Protein AF-V4RJI4-F1 (afdb_monomer_lite)

Structure (mmCIF, N/CA/C/O backbone):
data_AF-V4RJI4-F1
#
_entry.id   AF-V4RJI4-F1
#
loop_
_atom_site.group_PDB
_atom_site.id
_atom_site.type_symbol
_atom_site.label_atom_id
_atom_site.label_alt_id
_atom_site.label_comp_id
_atom_site.label_asym_id
_atom_site.label_entity_id
_atom_site.label_seq_id
_atom_site.pdbx_PDB_ins_code
_atom_site.Cartn_x
_atom_site.Cartn_y
_atom_site.Cartn_z
_atom_site.occupancy
_atom_site.B_iso_or_equiv
_atom_site.auth_seq_id
_atom_site.auth_comp_id
_atom_site.auth_asym_id
_atom_site.auth_atom_id
_atom_site.pdbx_PDB_model_num
ATOM 1 N N . MET A 1 1 ? 2.600 -11.758 2.873 1.00 61.25 1 MET A N 1
ATOM 2 C CA . MET A 1 1 ? 3.518 -11.552 1.726 1.00 61.25 1 MET A CA 1
ATOM 3 C C . MET A 1 1 ? 3.426 -12.692 0.720 1.00 61.25 1 MET A C 1
ATOM 5 O O . MET A 1 1 ? 2.931 -12.436 -0.364 1.00 61.25 1 MET A O 1
ATOM 9 N N . LYS A 1 2 ? 3.777 -13.936 1.091 1.00 69.25 2 LYS A N 1
ATOM 10 C CA . LYS A 1 2 ? 3.717 -15.117 0.200 1.00 69.25 2 LYS A CA 1
ATOM 11 C C . LYS A 1 2 ? 2.399 -15.284 -0.571 1.00 69.25 2 LYS A C 1
ATOM 13 O O . LYS A 1 2 ? 2.424 -15.536 -1.763 1.00 69.25 2 LYS A O 1
ATOM 18 N N . GLN A 1 3 ? 1.257 -15.087 0.093 1.00 72.94 3 GLN A N 1
ATOM 19 C CA . GLN A 1 3 ? -0.053 -15.218 -0.554 1.00 72.94 3 GLN A CA 1
ATOM 20 C C . GLN A 1 3 ? -0.289 -14.165 -1.650 1.00 72.94 3 GLN A C 1
ATOM 22 O O . GLN A 1 3 ? -0.733 -14.510 -2.733 1.00 72.94 3 GLN A O 1
ATOM 27 N N . VAL A 1 4 ? 0.058 -12.897 -1.405 1.00 67.06 4 VAL A N 1
ATOM 28 C CA . VAL A 1 4 ? -0.133 -11.822 -2.397 1.00 67.06 4 VAL A CA 1
ATOM 29 C C . VAL A 1 4 ? 0.795 -12.008 -3.597 1.00 67.06 4 VAL A C 1
ATOM 31 O O . VAL A 1 4 ? 0.358 -11.834 -4.725 1.00 67.06 4 VAL A O 1
ATOM 34 N N . ALA A 1 5 ? 2.042 -12.430 -3.370 1.00 67.12 5 ALA A N 1
ATOM 35 C CA . ALA A 1 5 ? 2.969 -12.757 -4.456 1.00 67.12 5 ALA A CA 1
ATOM 36 C C . ALA A 1 5 ? 2.511 -13.978 -5.284 1.00 67.12 5 ALA A C 1
ATOM 38 O O . ALA A 1 5 ? 2.781 -14.046 -6.478 1.00 67.12 5 ALA A O 1
ATOM 39 N N . ALA A 1 6 ? 1.794 -14.928 -4.672 1.00 74.81 6 ALA A N 1
ATOM 40 C CA . ALA A 1 6 ? 1.197 -16.060 -5.381 1.00 74.81 6 ALA A CA 1
ATOM 41 C C . ALA A 1 6 ? -0.063 -15.668 -6.179 1.00 74.81 6 ALA A C 1
ATOM 43 O O . ALA A 1 6 ? -0.272 -16.172 -7.278 1.00 74.81 6 ALA A O 1
ATOM 44 N N . GLU A 1 7 ? -0.894 -14.767 -5.645 1.00 78.75 7 GLU A N 1
ATOM 45 C CA . GLU A 1 7 ? -2.114 -14.273 -6.308 1.00 78.75 7 GLU A CA 1
ATOM 46 C C . GLU A 1 7 ? -1.813 -13.263 -7.432 1.00 78.75 7 GLU A C 1
ATOM 48 O O . GLU A 1 7 ? -2.581 -13.147 -8.386 1.00 78.75 7 GLU A O 1
ATOM 53 N N . ALA A 1 8 ? -0.695 -12.542 -7.339 1.00 76.38 8 ALA A N 1
ATOM 54 C CA . ALA A 1 8 ? -0.265 -11.536 -8.300 1.00 76.38 8 ALA A CA 1
ATOM 55 C C . ALA A 1 8 ? 1.194 -11.797 -8.717 1.00 76.38 8 ALA A C 1
ATOM 57 O O . ALA A 1 8 ? 2.105 -11.166 -8.178 1.00 76.38 8 ALA A O 1
ATOM 58 N N . PRO A 1 9 ? 1.444 -12.685 -9.700 1.00 73.25 9 PRO A N 1
ATOM 59 C CA . PRO A 1 9 ? 2.803 -13.079 -10.091 1.00 73.25 9 PRO A CA 1
ATOM 60 C C . PRO A 1 9 ? 3.650 -11.924 -10.650 1.00 73.25 9 PRO A C 1
ATOM 62 O O . PRO A 1 9 ? 4.869 -12.030 -10.739 1.00 73.25 9 PRO A O 1
ATOM 65 N N . PHE A 1 10 ? 3.021 -10.800 -11.002 1.00 78.94 10 PHE A N 1
ATOM 66 C CA . PHE A 1 10 ? 3.697 -9.571 -11.417 1.00 78.94 10 PHE A CA 1
ATOM 67 C C . PHE A 1 10 ? 4.246 -8.739 -10.239 1.00 78.94 10 PHE A C 1
ATOM 69 O O . PHE A 1 10 ? 4.975 -7.775 -10.468 1.00 78.94 10 PHE A O 1
ATOM 76 N N . ILE A 1 11 ? 3.930 -9.092 -8.987 1.00 85.06 11 ILE A N 1
ATOM 77 C CA . ILE A 1 11 ? 4.450 -8.437 -7.779 1.00 85.06 11 ILE A CA 1
ATOM 78 C C . ILE A 1 11 ? 5.402 -9.398 -7.069 1.00 85.06 11 ILE A C 1
ATOM 80 O O . ILE A 1 11 ? 4.989 -10.373 -6.443 1.00 85.06 11 ILE A O 1
ATOM 84 N N . THR A 1 12 ? 6.700 -9.098 -7.119 1.00 87.56 12 THR A N 1
ATOM 85 C CA . THR A 1 12 ? 7.703 -9.905 -6.412 1.00 87.56 12 THR A CA 1
ATOM 86 C C . THR A 1 12 ? 7.658 -9.665 -4.899 1.00 87.56 12 THR A C 1
ATOM 88 O O . THR A 1 12 ? 7.262 -8.593 -4.429 1.00 87.56 12 THR A O 1
ATOM 91 N N . GLU A 1 13 ? 8.139 -10.627 -4.104 1.00 87.56 13 GLU A N 1
ATOM 92 C CA . GLU A 1 13 ? 8.272 -10.440 -2.650 1.00 87.56 13 GLU A CA 1
ATOM 93 C C . GLU A 1 13 ? 9.198 -9.270 -2.287 1.00 87.56 13 GLU A C 1
ATOM 95 O O . GLU A 1 13 ? 8.960 -8.582 -1.292 1.00 87.56 13 GLU A O 1
ATOM 100 N N . ALA A 1 14 ? 10.241 -9.027 -3.090 1.00 90.44 14 ALA A N 1
ATOM 101 C CA . ALA A 1 14 ? 11.165 -7.915 -2.892 1.00 90.44 14 ALA A CA 1
ATOM 102 C C . ALA A 1 14 ? 10.453 -6.568 -3.071 1.00 90.44 14 ALA A C 1
ATOM 104 O O . ALA A 1 14 ? 10.564 -5.693 -2.211 1.00 90.44 14 ALA A O 1
ATOM 105 N N . THR A 1 15 ? 9.655 -6.440 -4.134 1.00 90.81 15 THR A N 1
ATOM 106 C CA . THR A 1 15 ? 8.813 -5.266 -4.391 1.00 90.81 15 THR A CA 1
ATOM 107 C C . THR A 1 15 ? 7.832 -5.037 -3.245 1.00 90.81 15 THR A C 1
ATOM 109 O O . THR A 1 15 ? 7.765 -3.937 -2.699 1.00 90.81 15 THR A O 1
ATOM 112 N N . LEU A 1 16 ? 7.125 -6.088 -2.816 1.00 90.06 16 LEU A N 1
ATOM 113 C CA . LEU A 1 16 ? 6.140 -5.985 -1.741 1.00 90.06 16 LEU A CA 1
ATOM 114 C C . LEU A 1 16 ? 6.786 -5.571 -0.410 1.00 90.06 16 LEU A C 1
ATOM 116 O O . LEU A 1 16 ? 6.248 -4.732 0.311 1.00 90.06 16 LEU A O 1
ATOM 120 N N . ARG A 1 17 ? 7.969 -6.115 -0.096 1.00 91.75 17 ARG A N 1
ATOM 121 C CA . ARG A 1 17 ? 8.744 -5.726 1.088 1.00 91.75 17 ARG A CA 1
ATOM 122 C C . ARG A 1 17 ? 9.175 -4.266 1.022 1.00 91.75 17 ARG A C 1
ATOM 124 O O . ARG A 1 17 ? 9.056 -3.569 2.027 1.00 91.75 17 ARG A O 1
ATOM 131 N N . TRP A 1 18 ? 9.651 -3.811 -0.136 1.00 94.44 18 TRP A N 1
ATOM 132 C CA . TRP A 1 18 ? 10.052 -2.421 -0.332 1.00 94.44 18 TRP A CA 1
ATOM 133 C C . TRP A 1 18 ? 8.864 -1.470 -0.152 1.00 94.44 18 TRP A C 1
ATOM 135 O O . TRP A 1 18 ? 8.991 -0.485 0.576 1.00 94.44 18 TRP A O 1
ATOM 145 N N . TRP A 1 19 ? 7.700 -1.786 -0.730 1.00 94.50 19 TRP A N 1
ATOM 146 C CA . TRP A 1 19 ? 6.497 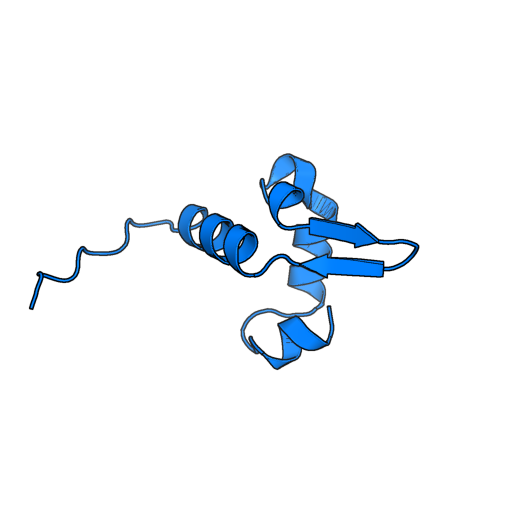-0.966 -0.568 1.00 94.50 19 TRP A CA 1
ATOM 147 C C . TRP A 1 19 ? 6.034 -0.890 0.884 1.00 94.50 19 TRP A C 1
ATOM 149 O O . TRP A 1 19 ? 5.705 0.196 1.353 1.00 94.50 19 TRP A O 1
ATOM 159 N N . ILE A 1 20 ? 6.045 -2.016 1.602 1.00 93.06 20 ILE A N 1
ATOM 160 C CA . ILE A 1 20 ? 5.660 -2.069 3.019 1.00 93.06 20 ILE A CA 1
ATOM 161 C C . ILE A 1 20 ? 6.640 -1.276 3.887 1.00 93.06 20 ILE A C 1
ATOM 163 O O . ILE A 1 20 ? 6.215 -0.571 4.798 1.00 93.06 20 ILE A O 1
ATOM 167 N N . PHE A 1 21 ? 7.941 -1.360 3.605 1.00 94.75 21 PHE A N 1
ATOM 168 C CA . PHE A 1 21 ? 8.947 -0.584 4.330 1.00 94.75 21 PHE A CA 1
ATOM 169 C C . PHE A 1 21 ? 8.771 0.929 4.119 1.00 94.75 21 PHE A C 1
ATOM 171 O O . PHE A 1 21 ? 8.905 1.696 5.066 1.00 94.75 21 PHE A O 1
ATOM 178 N N . HIS A 1 22 ? 8.396 1.353 2.910 1.00 96.12 22 HIS A N 1
ATOM 179 C CA . HIS A 1 22 ? 8.159 2.760 2.563 1.00 96.12 22 HIS A CA 1
ATOM 180 C C . HIS A 1 22 ? 6.682 3.178 2.678 1.00 96.12 22 HIS A C 1
ATOM 182 O O . HIS A 1 22 ? 6.271 4.162 2.067 1.00 96.12 22 HIS A O 1
ATOM 188 N N . ALA A 1 23 ? 5.866 2.450 3.448 1.00 95.81 23 ALA A N 1
ATOM 189 C CA . ALA A 1 23 ? 4.413 2.635 3.464 1.00 95.81 23 ALA A CA 1
ATOM 190 C C . ALA A 1 23 ? 3.951 4.031 3.917 1.00 95.81 23 ALA A C 1
ATOM 192 O O . ALA A 1 23 ? 2.898 4.503 3.486 1.00 95.81 23 ALA A O 1
ATOM 193 N N . GLU A 1 24 ? 4.736 4.691 4.774 1.00 94.50 24 GLU A N 1
ATOM 194 C CA . GLU A 1 24 ? 4.490 6.069 5.219 1.00 94.50 24 GLU A CA 1
ATOM 195 C C . GLU A 1 24 ? 4.632 7.080 4.073 1.00 94.50 24 GLU A C 1
ATOM 197 O O . GLU A 1 24 ? 3.880 8.046 4.009 1.00 94.50 24 GLU A O 1
ATOM 202 N N . THR A 1 25 ? 5.589 6.867 3.164 1.00 95.88 25 THR A N 1
ATOM 203 C CA . THR A 1 25 ? 5.949 7.845 2.125 1.00 95.88 25 THR A CA 1
ATOM 204 C C . THR A 1 25 ? 5.287 7.564 0.783 1.00 95.88 25 THR A C 1
ATOM 206 O O . THR A 1 25 ? 5.018 8.497 0.034 1.00 95.88 25 THR A O 1
ATOM 209 N N . ASN A 1 26 ? 4.991 6.301 0.473 1.00 94.50 26 ASN A N 1
ATOM 210 C CA . ASN A 1 26 ? 4.307 5.922 -0.767 1.00 94.50 26 ASN A CA 1
ATOM 211 C C . ASN A 1 26 ? 2.772 5.857 -0.630 1.00 94.50 26 ASN A C 1
ATOM 213 O O . ASN A 1 26 ? 2.092 5.537 -1.603 1.00 94.50 26 ASN A O 1
ATOM 217 N N . GLY A 1 27 ? 2.225 6.130 0.560 1.00 95.25 27 GLY A N 1
ATOM 218 C CA . GLY A 1 27 ? 0.783 6.146 0.816 1.00 95.25 27 GLY A CA 1
ATOM 219 C C . GLY A 1 27 ? 0.136 4.769 0.999 1.00 95.25 27 GLY A C 1
ATOM 220 O O . GLY A 1 27 ? -1.087 4.689 1.057 1.00 95.25 27 GLY A O 1
ATOM 221 N N . LEU A 1 28 ? 0.917 3.688 1.108 1.00 96.31 28 LEU A N 1
ATOM 222 C CA . LEU A 1 28 ? 0.402 2.324 1.279 1.00 96.31 28 LEU A CA 1
ATOM 223 C C . LEU A 1 28 ? -0.104 2.040 2.704 1.00 96.31 28 LEU A C 1
ATOM 225 O O . LEU A 1 28 ? -0.842 1.078 2.911 1.00 96.31 28 LEU A O 1
ATOM 229 N N . LYS A 1 29 ? 0.269 2.856 3.698 1.00 96.44 29 LYS A N 1
ATOM 230 C CA . LYS A 1 29 ? -0.057 2.630 5.120 1.00 96.44 29 LYS A CA 1
ATOM 231 C C . LYS A 1 29 ? -1.525 2.254 5.407 1.00 96.44 29 LYS A C 1
ATOM 233 O O . LYS A 1 29 ? -1.706 1.319 6.186 1.00 96.44 29 LYS A O 1
ATOM 238 N N . PRO A 1 30 ? -2.557 2.877 4.797 1.00 96.25 30 PRO A N 1
ATOM 239 C CA . PRO A 1 30 ? -3.958 2.515 5.046 1.00 96.25 30 PRO A CA 1
ATOM 240 C C . PRO A 1 30 ? -4.313 1.075 4.654 1.00 96.25 30 PRO A C 1
ATOM 242 O O . PRO A 1 30 ? -5.226 0.493 5.226 1.00 96.25 30 PRO A O 1
ATOM 245 N N . ALA A 1 31 ? -3.574 0.482 3.713 1.00 96.69 31 ALA A N 1
ATOM 246 C CA . ALA A 1 31 ? -3.779 -0.896 3.287 1.00 96.69 31 ALA A CA 1
ATOM 247 C C . ALA A 1 31 ? -3.068 -1.924 4.179 1.00 96.69 31 ALA A C 1
ATOM 249 O O . ALA A 1 31 ? -3.202 -3.124 3.943 1.00 96.69 31 ALA A O 1
ATOM 250 N N . LEU A 1 32 ? -2.283 -1.498 5.174 1.00 95.56 32 LEU A N 1
ATOM 251 C CA . LEU A 1 32 ? -1.518 -2.398 6.033 1.00 95.56 32 LEU A CA 1
ATOM 252 C C . LEU A 1 32 ? -2.198 -2.584 7.386 1.00 95.56 32 LEU A C 1
ATOM 254 O O . LEU A 1 32 ? -2.398 -1.633 8.138 1.00 95.56 32 LEU A O 1
ATOM 258 N N . LEU A 1 33 ? -2.455 -3.840 7.746 1.00 94.31 33 LEU A N 1
ATOM 259 C CA . LEU A 1 33 ? -2.935 -4.211 9.075 1.00 94.31 33 LEU A CA 1
ATOM 260 C C . LEU A 1 33 ? -1.843 -4.970 9.819 1.00 94.31 33 LEU A C 1
ATOM 262 O O . LEU A 1 33 ? -1.347 -5.999 9.350 1.00 94.31 33 LEU A O 1
ATOM 266 N N . LYS A 1 34 ? -1.493 -4.494 11.013 1.00 93.00 34 LYS A N 1
ATOM 267 C CA . LYS A 1 34 ? -0.579 -5.199 11.912 1.00 93.00 34 LYS A CA 1
ATOM 268 C C . LYS A 1 34 ? -1.378 -5.840 13.039 1.00 93.00 34 LYS A C 1
ATOM 270 O O . LYS A 1 34 ? -1.907 -5.144 13.898 1.00 93.00 34 LYS A O 1
ATOM 275 N N . ILE A 1 35 ? -1.447 -7.169 13.034 1.00 94.25 35 ILE A N 1
ATOM 276 C CA . ILE A 1 35 ? -2.137 -7.949 14.068 1.00 94.25 35 ILE A CA 1
ATOM 277 C C . ILE A 1 35 ? -1.107 -8.900 14.681 1.00 94.25 35 ILE A C 1
ATOM 279 O O . ILE A 1 35 ? -0.632 -9.839 14.033 1.00 94.25 35 ILE A O 1
ATOM 283 N N . GLY A 1 36 ? -0.708 -8.610 15.922 1.00 92.12 3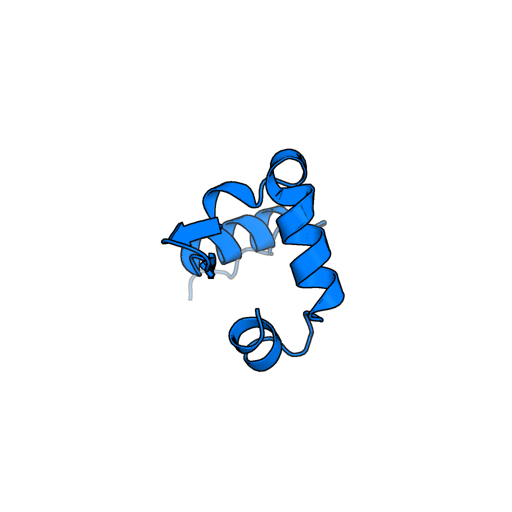6 GLY A N 1
ATOM 284 C CA . GLY A 1 36 ? 0.415 -9.276 16.582 1.00 92.12 36 GLY A CA 1
ATOM 285 C C . GLY A 1 36 ? 1.728 -9.089 15.810 1.00 92.12 36 GLY A C 1
ATOM 286 O O . GLY A 1 36 ? 2.103 -7.973 15.449 1.00 92.12 36 GLY A O 1
ATOM 287 N N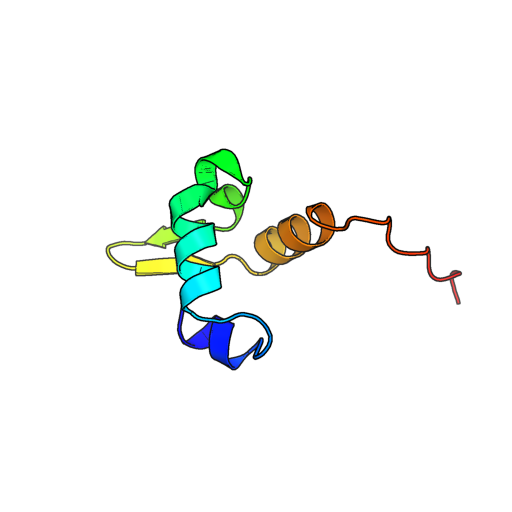 . GLY A 1 37 ? 2.427 -10.195 15.537 1.00 90.06 37 GLY A N 1
ATOM 288 C CA . GLY A 1 37 ? 3.685 -10.214 14.776 1.00 90.06 37 GLY A CA 1
ATOM 289 C C . GLY A 1 37 ? 3.528 -10.326 13.254 1.00 90.06 37 GLY A C 1
ATOM 290 O O . GLY A 1 37 ? 4.524 -10.506 12.557 1.00 90.06 37 GLY A O 1
ATOM 291 N N . ARG A 1 38 ? 2.299 -10.278 12.722 1.00 89.31 38 ARG A N 1
ATOM 292 C CA . ARG A 1 38 ? 2.019 -10.478 11.291 1.00 89.31 38 ARG A CA 1
ATOM 293 C C . ARG A 1 38 ? 1.498 -9.198 10.646 1.00 89.31 38 ARG A C 1
ATOM 295 O O . ARG A 1 38 ? 0.756 -8.435 11.261 1.00 89.31 38 ARG A O 1
ATOM 302 N N . VAL A 1 39 ? 1.883 -9.004 9.385 1.00 90.62 39 VAL A N 1
ATOM 303 C CA . VAL A 1 39 ? 1.397 -7.920 8.526 1.00 90.62 39 VAL A CA 1
ATOM 304 C C . VAL A 1 39 ? 0.473 -8.512 7.470 1.00 90.62 39 VAL A C 1
ATOM 306 O O . VAL A 1 39 ? 0.874 -9.406 6.715 1.00 90.62 39 VAL A O 1
ATOM 309 N N . TYR A 1 40 ? -0.749 -7.999 7.434 1.00 92.38 40 TYR A N 1
ATOM 310 C CA . TYR A 1 40 ? -1.781 -8.319 6.459 1.00 92.38 40 TYR A CA 1
ATOM 311 C C . TYR A 1 40 ? -2.010 -7.117 5.546 1.00 92.38 40 TYR A C 1
ATOM 313 O O . TYR A 1 40 ? -1.677 -5.985 5.898 1.00 92.38 40 TYR A O 1
ATOM 321 N N . ILE A 1 41 ? -2.560 -7.388 4.366 1.00 92.25 41 ILE A N 1
ATOM 322 C CA . ILE A 1 41 ? -2.895 -6.369 3.377 1.00 92.25 41 ILE A CA 1
ATOM 323 C C . ILE A 1 41 ? -4.412 -6.368 3.218 1.00 92.25 41 ILE A C 1
ATOM 325 O O . ILE A 1 41 ? -4.992 -7.402 2.880 1.00 92.25 41 ILE A O 1
ATOM 329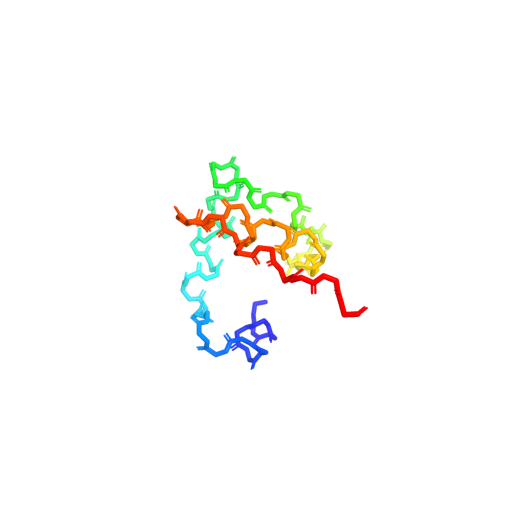 N N . ASP A 1 42 ? -5.036 -5.222 3.467 1.00 93.94 42 ASP A N 1
ATOM 330 C CA . ASP A 1 42 ? -6.423 -4.979 3.094 1.00 93.94 42 ASP A CA 1
ATOM 331 C C . ASP A 1 42 ? -6.505 -4.903 1.569 1.00 93.94 42 ASP A C 1
ATOM 333 O O . ASP A 1 42 ? -5.900 -4.033 0.940 1.00 93.94 42 ASP A O 1
ATOM 337 N N . ARG A 1 43 ? -7.245 -5.826 0.954 1.00 90.94 43 ARG A N 1
ATOM 338 C CA . ARG A 1 43 ? -7.339 -5.913 -0.506 1.00 9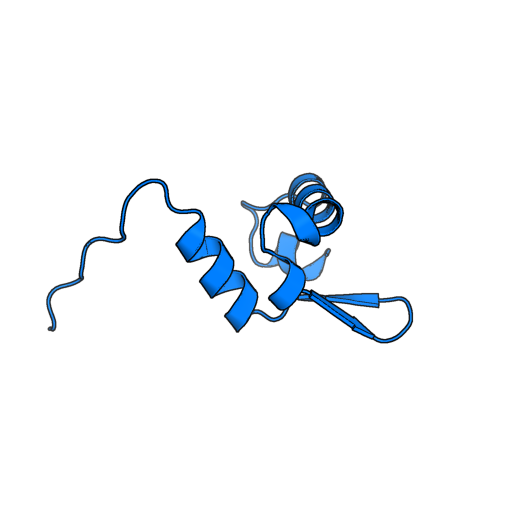0.94 43 ARG A CA 1
ATOM 339 C C . ARG A 1 43 ? -8.022 -4.686 -1.122 1.00 90.94 43 ARG A C 1
ATOM 341 O O . ARG A 1 43 ? -7.639 -4.279 -2.218 1.00 90.94 43 ARG A O 1
ATOM 348 N N . ALA A 1 44 ? -9.026 -4.113 -0.463 1.00 93.31 44 ALA A N 1
ATOM 349 C CA . ALA A 1 44 ? -9.770 -2.975 -0.993 1.00 93.31 44 ALA A CA 1
ATOM 350 C C . ALA A 1 44 ? -8.911 -1.708 -0.972 1.00 93.31 44 ALA A C 1
ATOM 352 O O . ALA A 1 44 ? -8.781 -1.043 -2.001 1.00 93.31 44 ALA A O 1
ATOM 353 N N . GLU A 1 45 ? -8.271 -1.414 0.159 1.00 95.62 45 GLU A N 1
ATOM 354 C CA . GLU A 1 45 ? -7.360 -0.268 0.272 1.00 95.62 45 GLU A CA 1
ATOM 355 C C . GLU A 1 45 ? -6.112 -0.443 -0.598 1.00 95.62 45 GLU A C 1
ATOM 357 O O . GLU A 1 45 ? -5.672 0.506 -1.248 1.00 95.62 45 GLU A O 1
ATOM 362 N N . PHE A 1 46 ? -5.587 -1.665 -0.717 1.00 93.56 46 PHE A N 1
ATOM 363 C CA . PHE A 1 46 ? -4.462 -1.942 -1.609 1.00 93.56 46 PHE A CA 1
ATOM 364 C C . PHE A 1 46 ? -4.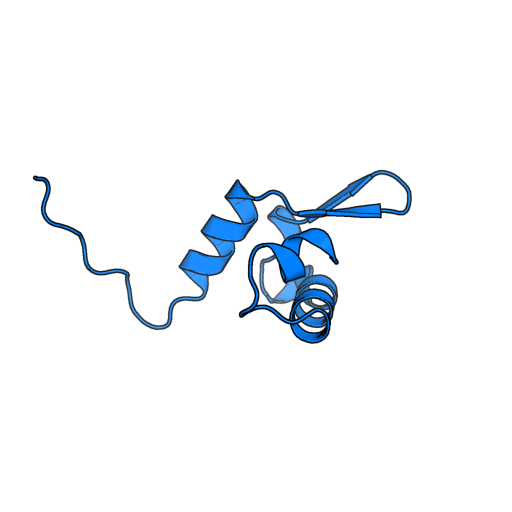800 -1.672 -3.076 1.00 93.56 46 PHE A C 1
ATOM 366 O O . PHE A 1 46 ? -4.012 -1.051 -3.784 1.00 93.56 46 PHE A O 1
ATOM 373 N N . ASN A 1 47 ? -5.984 -2.083 -3.536 1.00 91.19 47 ASN A N 1
ATOM 374 C CA . ASN A 1 47 ? -6.421 -1.815 -4.905 1.00 91.19 47 ASN A CA 1
ATOM 375 C C . ASN A 1 47 ? -6.647 -0.319 -5.156 1.00 91.19 47 ASN A C 1
ATOM 377 O O . ASN A 1 47 ? -6.274 0.178 -6.216 1.00 91.19 47 ASN A O 1
ATOM 381 N N . LYS A 1 48 ? -7.208 0.415 -4.186 1.00 93.62 48 LYS A N 1
ATOM 382 C CA . LYS A 1 48 ? -7.328 1.881 -4.276 1.00 93.62 48 LYS A CA 1
ATOM 383 C C . LYS A 1 48 ? -5.955 2.541 -4.396 1.00 93.62 48 LYS A C 1
ATOM 385 O O . LYS A 1 48 ? -5.768 3.410 -5.243 1.00 93.62 48 LYS A O 1
ATOM 390 N N . TRP A 1 49 ? -4.997 2.099 -3.582 1.00 94.44 49 TRP A N 1
ATOM 391 C CA . TRP A 1 49 ? -3.617 2.565 -3.657 1.00 94.44 49 TRP A CA 1
ATOM 392 C C . TRP A 1 49 ? -2.980 2.234 -5.014 1.00 94.44 49 TRP A C 1
ATOM 394 O O . TRP A 1 49 ? -2.398 3.113 -5.635 1.00 94.44 49 TRP A O 1
ATOM 404 N N . LEU A 1 50 ? -3.150 1.019 -5.542 1.00 90.25 50 LEU A N 1
ATOM 405 C CA . LEU A 1 50 ? -2.646 0.657 -6.873 1.00 90.25 50 LEU A CA 1
ATOM 406 C C . LEU A 1 50 ? -3.218 1.549 -7.982 1.00 90.25 50 LEU A C 1
ATOM 408 O O . LEU A 1 50 ? -2.484 1.974 -8.873 1.00 90.25 50 LEU A O 1
ATOM 412 N N . GLU A 1 51 ? -4.514 1.856 -7.932 1.00 91.12 51 GLU A N 1
ATOM 413 C CA . GLU A 1 51 ? -5.146 2.755 -8.902 1.00 91.12 51 GLU A CA 1
ATOM 414 C C . GLU A 1 51 ? -4.619 4.199 -8.781 1.00 91.12 51 GLU A C 1
ATOM 416 O O . GLU A 1 51 ? -4.553 4.898 -9.793 1.00 91.12 51 GLU A O 1
ATOM 421 N N . SER A 1 52 ? -4.166 4.638 -7.598 1.00 90.94 52 SER A N 1
ATOM 422 C CA . SER A 1 52 ? -3.522 5.951 -7.430 1.00 90.94 52 SER A CA 1
ATOM 423 C C . SER A 1 52 ? -2.099 6.014 -7.997 1.00 90.94 52 SER A C 1
ATOM 425 O O . SER A 1 52 ? -1.628 7.100 -8.325 1.00 90.94 52 SER A O 1
ATOM 427 N N . GLN A 1 53 ? -1.430 4.868 -8.181 1.00 90.75 53 GLN A N 1
ATOM 428 C CA . GLN A 1 53 ? -0.094 4.787 -8.792 1.00 90.75 53 GLN A CA 1
ATOM 429 C C . GLN A 1 53 ? -0.114 4.880 -10.329 1.00 90.75 53 GLN A C 1
ATOM 431 O O . GLN A 1 53 ? 0.933 4.785 -10.974 1.00 90.75 53 GLN A O 1
ATOM 436 N N . ARG A 1 54 ? -1.286 5.016 -10.962 1.00 88.94 54 ARG A N 1
ATOM 437 C CA . ARG A 1 54 ? -1.376 5.067 -12.425 1.00 88.94 54 ARG A CA 1
ATOM 438 C C . ARG A 1 54 ? -0.748 6.349 -12.967 1.00 88.94 54 ARG A C 1
ATOM 440 O O . ARG A 1 54 ? -1.161 7.447 -12.620 1.00 88.94 54 ARG A O 1
ATOM 447 N N . LEU A 1 55 ? 0.163 6.194 -13.928 1.00 88.12 55 LEU A N 1
ATOM 448 C CA . LEU A 1 55 ? 0.719 7.318 -14.694 1.00 88.12 55 LEU A CA 1
ATOM 449 C C . LEU A 1 55 ? -0.308 7.970 -15.631 1.00 88.12 55 LEU A C 1
ATOM 451 O O . LEU A 1 55 ? -0.155 9.125 -16.009 1.00 88.12 55 LEU A O 1
ATOM 455 N N . ALA A 1 56 ? -1.351 7.229 -16.012 1.00 86.81 56 ALA A N 1
ATOM 456 C CA . ALA A 1 56 ? -2.438 7.720 -16.842 1.00 86.81 56 ALA A CA 1
ATOM 457 C C . ALA A 1 56 ? -3.790 7.305 -16.244 1.00 86.81 56 ALA A C 1
ATOM 459 O O . ALA A 1 56 ? -3.938 6.154 -15.805 1.00 86.81 56 ALA A O 1
ATOM 460 N N . PRO A 1 57 ? -4.795 8.199 -16.253 1.00 76.50 57 PRO A N 1
ATOM 461 C CA . PRO A 1 57 ? -6.125 7.868 -15.767 1.00 76.50 57 PRO A CA 1
ATOM 462 C C . PRO A 1 57 ? -6.688 6.672 -16.537 1.00 76.50 57 PRO A C 1
ATOM 464 O O . PRO A 1 57 ? -6.477 6.515 -17.742 1.00 76.50 57 PRO A O 1
ATOM 467 N N . LYS A 1 58 ? -7.397 5.794 -15.826 1.00 76.81 58 LYS A N 1
ATOM 468 C CA . LYS A 1 58 ? -8.074 4.658 -16.452 1.00 76.81 58 LYS A CA 1
ATOM 469 C C . LYS A 1 58 ? -9.123 5.206 -17.429 1.00 76.81 58 LYS A C 1
ATOM 471 O O . LYS A 1 58 ? -9.965 5.990 -16.990 1.00 76.81 58 LYS A O 1
ATOM 476 N N . PRO A 1 59 ? -9.106 4.818 -18.716 1.00 76.88 59 PRO A N 1
ATOM 477 C CA . PRO A 1 59 ? -10.146 5.247 -19.638 1.00 76.88 59 PRO A CA 1
ATOM 478 C C . PRO A 1 59 ? -11.501 4.779 -19.105 1.00 76.88 59 PRO A C 1
ATOM 480 O O . PRO A 1 59 ? -11.658 3.619 -18.709 1.00 76.88 59 PRO A O 1
ATOM 483 N N . LEU A 1 60 ? -12.462 5.703 -19.054 1.00 70.88 60 LEU A N 1
ATOM 484 C CA . LEU A 1 60 ? -13.831 5.397 -18.663 1.00 70.88 60 LEU A CA 1
ATOM 485 C C . LEU A 1 60 ? -14.379 4.374 -19.660 1.00 70.88 60 LEU A C 1
ATOM 487 O O . LEU A 1 60 ? -14.412 4.624 -20.864 1.00 70.88 60 LEU A O 1
ATOM 491 N N . LYS A 1 61 ? -14.786 3.202 -19.168 1.00 71.88 61 LYS A N 1
ATOM 492 C CA . LYS A 1 61 ? -15.568 2.271 -19.983 1.00 71.88 61 LYS A CA 1
ATOM 493 C C . LYS A 1 61 ? -16.930 2.943 -20.219 1.00 71.88 61 LYS A C 1
ATOM 495 O O . LYS A 1 61 ? -17.532 3.350 -19.223 1.00 71.88 61 LYS A O 1
ATOM 500 N N . PRO A 1 62 ? -17.414 3.090 -21.466 1.00 58.25 62 PRO A N 1
ATOM 501 C CA . PRO A 1 62 ? -18.776 3.560 -21.692 1.00 58.25 62 PRO A CA 1
ATOM 502 C C . PRO A 1 62 ? -19.735 2.633 -20.943 1.00 58.25 62 PRO A C 1
ATOM 504 O O . PRO A 1 62 ? -19.525 1.416 -20.943 1.00 58.25 62 PRO A O 1
ATOM 507 N N . ALA A 1 63 ? -20.730 3.205 -20.264 1.00 65.75 63 ALA A N 1
ATOM 508 C CA . ALA A 1 63 ? -21.808 2.420 -19.678 1.00 65.75 63 ALA A CA 1
ATOM 509 C C . ALA A 1 63 ? -22.456 1.594 -20.801 1.00 65.75 63 ALA A C 1
ATOM 511 O O . ALA A 1 63 ? -22.797 2.153 -21.844 1.00 65.75 63 ALA A O 1
ATOM 512 N N . ALA A 1 64 ? -22.503 0.274 -20.610 1.00 55.62 64 ALA A N 1
ATOM 513 C CA . ALA A 1 64 ? -23.173 -0.659 -21.510 1.00 55.62 64 ALA A CA 1
ATOM 514 C C . ALA A 1 64 ? -24.691 -0.583 -21.328 1.00 55.62 64 ALA A C 1
ATOM 516 O O . ALA A 1 64 ? -25.117 -0.343 -20.174 1.00 55.62 64 ALA A O 1
#

Sequence (64 aa):
MKQVAAEAPFITEATLRWWIFHAETNGLKPALLKIGGRVYIDRAEFNKWLESQRLAPKPLKPAA

Secondary structure (DSSP, 8-state):
-HHHHHH-TTS-HHHHHHHHHTTTTSS-GGGEEEETTEEEE-HHHHHHHHHHT-SSPPPPPPP-

pLDDT: mean 86.37, std 10.73, range [55.62, 96.69]

Radius of gyration: 13.53 Å; chains: 1; bounding box: 34×24×38 Å

Organism: NCBI:txid631454

Foldseek 3Di:
DVVVCVVPVVQDPVNVVVCVVCCVPLVQVVQWDDDPPDIDGNPVSNVVSVCVPDPDHDPDDPDD